Protein AF-A0A960H6G6-F1 (afdb_monomer_lite)

Secondary structure (DSSP, 8-state):
--HHHHHHHHHHHHHHHHHHHTS-HHHHS-HHHHHHHHHHTTSS-TTPPP-PPPGGGSPPGGGTTSTT----TTTS--

Foldseek 3Di:
DDPVVVVVVVVVVVV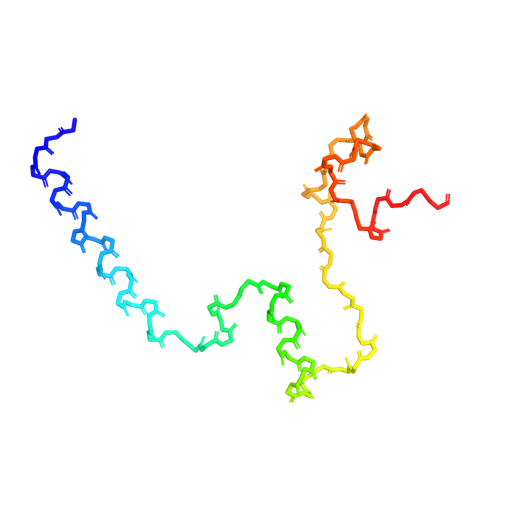VVVVVVPDDPLVNDDPQVSVVVCCVVVVDPVPPDGDDDDPVPFPDLVCNPPPVGDDPPVNDDD

Structure (mmCIF, N/CA/C/O backbone):
data_AF-A0A960H6G6-F1
#
_entry.id   AF-A0A960H6G6-F1
#
loop_
_atom_site.group_PDB
_atom_site.id
_atom_site.type_symbol
_atom_site.label_atom_id
_atom_site.label_alt_id
_atom_site.label_comp_id
_atom_site.label_asym_id
_atom_site.label_entity_id
_atom_site.label_seq_id
_atom_site.pdbx_PDB_ins_code
_atom_site.Cartn_x
_atom_site.Cartn_y
_atom_site.Cartn_z
_atom_site.occupancy
_atom_site.B_iso_or_equiv
_atom_site.auth_seq_id
_atom_site.auth_comp_id
_atom_site.auth_asym_id
_atom_site.auth_atom_id
_atom_site.pdbx_PDB_model_num
ATOM 1 N N . TRP A 1 1 ? 17.332 -7.119 -25.325 1.00 86.06 1 TRP A N 1
ATOM 2 C CA . TRP A 1 1 ? 17.870 -7.320 -23.964 1.00 86.06 1 TRP A CA 1
ATOM 3 C C . TRP A 1 1 ? 18.959 -8.381 -24.044 1.00 86.06 1 TRP A C 1
ATOM 5 O O . TRP A 1 1 ? 18.677 -9.433 -24.607 1.00 86.06 1 TRP A O 1
ATOM 15 N N . SER A 1 2 ? 20.193 -8.114 -23.601 1.00 98.00 2 SER A N 1
ATOM 16 C CA . SER A 1 2 ? 21.281 -9.105 -23.674 1.00 98.00 2 SER A CA 1
ATOM 17 C C . SER A 1 2 ? 21.205 -10.126 -22.529 1.00 98.00 2 SER A C 1
ATOM 19 O O . SER A 1 2 ? 20.534 -9.904 -21.518 1.00 98.00 2 SER A O 1
ATOM 21 N N . ALA A 1 3 ? 21.935 -11.240 -22.649 1.00 98.06 3 ALA A N 1
ATOM 22 C CA . ALA A 1 3 ? 22.051 -12.223 -21.567 1.00 98.06 3 ALA A CA 1
ATOM 23 C C . ALA A 1 3 ? 22.643 -11.610 -20.282 1.00 98.06 3 ALA A C 1
ATOM 25 O O . ALA A 1 3 ? 22.187 -11.910 -19.17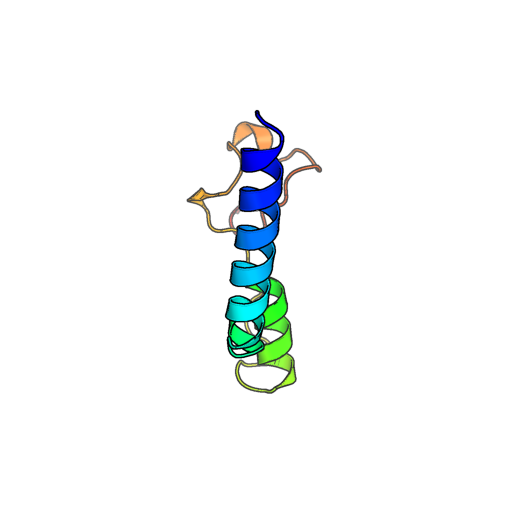5 1.00 98.06 3 ALA A O 1
ATOM 26 N N . ARG A 1 4 ? 23.620 -10.702 -20.431 1.00 97.94 4 ARG A N 1
ATOM 27 C CA . ARG A 1 4 ? 24.224 -9.965 -19.314 1.00 97.94 4 ARG A CA 1
ATOM 28 C C . ARG A 1 4 ? 23.189 -9.109 -18.598 1.00 97.94 4 ARG A C 1
ATOM 30 O O . ARG A 1 4 ? 23.118 -9.136 -17.372 1.00 97.94 4 ARG A O 1
ATOM 37 N N . ASP A 1 5 ? 22.373 -8.383 -19.348 1.00 98.44 5 ASP A N 1
ATOM 38 C CA . ASP A 1 5 ? 21.381 -7.497 -18.752 1.00 98.44 5 ASP A CA 1
ATOM 39 C C . ASP A 1 5 ? 20.301 -8.288 -17.992 1.00 98.44 5 ASP A C 1
ATOM 41 O O . ASP A 1 5 ? 19.894 -7.900 -16.897 1.00 98.44 5 ASP A O 1
ATOM 45 N N . ALA A 1 6 ? 19.875 -9.438 -18.530 1.00 98.25 6 ALA A N 1
ATOM 46 C CA . ALA A 1 6 ? 18.943 -10.330 -17.848 1.00 98.25 6 ALA A CA 1
ATOM 47 C C . ALA A 1 6 ? 19.541 -10.889 -16.544 1.00 98.25 6 ALA A C 1
ATOM 49 O O . ALA A 1 6 ? 18.845 -10.984 -15.528 1.00 98.25 6 ALA A O 1
ATOM 50 N N . TRP A 1 7 ? 20.834 -11.236 -16.543 1.00 98.31 7 TRP A N 1
ATOM 51 C CA . TRP A 1 7 ? 21.536 -11.667 -15.333 1.00 98.31 7 TRP A CA 1
ATOM 52 C C . TRP A 1 7 ? 21.602 -10.546 -14.290 1.00 98.31 7 TRP A C 1
ATOM 54 O O . TRP A 1 7 ? 21.235 -10.774 -13.134 1.00 98.31 7 TRP A O 1
ATOM 64 N N . LEU A 1 8 ? 21.991 -9.334 -14.701 1.00 98.62 8 LEU A N 1
ATOM 65 C CA . LEU A 1 8 ? 22.062 -8.158 -13.829 1.00 98.62 8 LEU A CA 1
ATOM 66 C C . LEU A 1 8 ? 20.701 -7.841 -13.208 1.00 98.62 8 LEU A C 1
ATOM 68 O O . LEU A 1 8 ? 20.606 -7.672 -11.995 1.00 98.62 8 LEU A O 1
ATOM 72 N N . HIS A 1 9 ? 19.634 -7.851 -14.007 1.00 98.38 9 HIS A N 1
ATOM 73 C CA . HIS A 1 9 ? 18.278 -7.600 -13.525 1.00 98.38 9 HIS A CA 1
ATOM 74 C C . HIS A 1 9 ? 17.839 -8.620 -12.464 1.00 98.38 9 HIS A C 1
ATOM 76 O O . HIS A 1 9 ? 17.270 -8.251 -11.435 1.00 98.38 9 HIS A O 1
ATOM 82 N N . ARG A 1 10 ? 18.160 -9.908 -12.655 1.00 98.31 10 ARG A N 1
ATOM 83 C CA . ARG A 1 10 ? 17.872 -10.947 -11.652 1.00 98.31 10 ARG A CA 1
ATOM 84 C C . ARG A 1 10 ? 18.659 -10.731 -10.358 1.00 98.31 10 ARG A C 1
ATOM 86 O O . ARG A 1 10 ? 18.086 -10.887 -9.281 1.00 98.31 10 ARG A O 1
ATOM 93 N N . ARG A 1 11 ? 19.948 -10.374 -10.441 1.00 98.56 11 ARG A N 1
ATOM 94 C CA . ARG A 1 11 ? 20.776 -10.076 -9.255 1.00 98.56 11 ARG A CA 1
ATOM 95 C C . ARG A 1 11 ? 20.260 -8.859 -8.503 1.00 98.56 11 ARG A C 1
ATOM 97 O O . ARG A 1 11 ? 20.109 -8.921 -7.287 1.00 98.56 11 ARG A O 1
ATOM 104 N N . PHE A 1 12 ? 19.911 -7.802 -9.226 1.00 98.56 12 PHE A N 1
ATOM 105 C CA . PHE A 1 12 ? 19.304 -6.613 -8.647 1.00 98.56 12 PHE A CA 1
ATOM 106 C C . PHE A 1 12 ? 18.001 -6.948 -7.910 1.00 98.56 12 PHE A C 1
ATOM 108 O O . PHE A 1 12 ? 17.867 -6.626 -6.732 1.00 98.56 12 PHE A O 1
ATOM 115 N N . GLY A 1 13 ? 17.081 -7.682 -8.548 1.00 98.44 13 GLY A N 1
ATOM 116 C CA . GLY A 1 13 ? 15.828 -8.104 -7.914 1.00 98.44 13 GLY A CA 1
ATOM 117 C C . GLY A 1 13 ? 16.039 -8.942 -6.647 1.00 98.44 13 GLY A C 1
ATOM 118 O O . GLY A 1 13 ? 15.326 -8.766 -5.660 1.00 98.44 13 GLY A O 1
ATOM 119 N N . GLN A 1 14 ? 17.057 -9.809 -6.625 1.00 98.44 14 GLN A N 1
ATOM 120 C CA . GLN A 1 14 ? 17.433 -10.554 -5.419 1.00 98.44 14 GLN A CA 1
ATOM 121 C C . GLN A 1 14 ? 17.964 -9.645 -4.306 1.00 98.44 14 GLN A C 1
ATOM 123 O O . GLN A 1 14 ? 17.583 -9.831 -3.149 1.00 98.44 14 GLN A O 1
ATOM 128 N N . GLY A 1 15 ? 18.793 -8.655 -4.648 1.00 98.56 15 GLY A N 1
ATOM 129 C CA . GLY A 1 15 ? 19.278 -7.649 -3.703 1.00 98.56 15 GLY A CA 1
ATOM 130 C C . GLY A 1 15 ? 18.134 -6.835 -3.098 1.00 98.56 15 GLY A C 1
ATOM 131 O O . GLY A 1 15 ? 18.030 -6.732 -1.877 1.00 98.56 15 GLY A O 1
ATOM 132 N N . VAL A 1 16 ? 17.211 -6.348 -3.936 1.00 97.69 16 VAL A N 1
ATOM 133 C CA . VAL A 1 16 ? 15.995 -5.648 -3.489 1.00 97.69 16 VAL A CA 1
ATOM 134 C C . VAL A 1 16 ? 15.161 -6.538 -2.562 1.00 97.69 16 VAL A C 1
ATOM 136 O O . VAL A 1 16 ? 14.766 -6.097 -1.484 1.00 97.69 16 VAL A O 1
ATOM 139 N N . ASN A 1 17 ? 14.937 -7.805 -2.920 1.00 96.44 17 ASN A N 1
ATOM 140 C CA . ASN A 1 17 ? 14.183 -8.741 -2.082 1.00 96.44 17 ASN A CA 1
ATOM 141 C C . ASN A 1 17 ? 14.838 -8.960 -0.707 1.00 96.44 17 ASN A C 1
ATOM 143 O O . ASN A 1 17 ? 14.144 -8.992 0.309 1.00 96.44 17 ASN A O 1
ATOM 147 N N . LEU A 1 18 ? 16.169 -9.087 -0.655 1.00 97.06 18 LEU A N 1
ATOM 148 C CA . LEU A 1 18 ? 16.902 -9.216 0.604 1.00 97.06 18 LEU A CA 1
ATOM 149 C C . LEU A 1 18 ? 16.770 -7.953 1.463 1.00 97.06 18 LEU A C 1
ATOM 151 O O . LEU A 1 18 ? 16.434 -8.059 2.641 1.00 97.06 18 LEU A O 1
ATOM 155 N N . ALA A 1 19 ? 16.954 -6.772 0.869 1.00 96.19 19 ALA A N 1
ATOM 156 C CA . ALA A 1 19 ? 16.789 -5.500 1.568 1.00 96.19 19 ALA A CA 1
ATOM 157 C C . ALA A 1 19 ? 15.371 -5.352 2.146 1.00 96.19 19 ALA A C 1
ATOM 159 O O . ALA A 1 19 ? 15.204 -4.960 3.302 1.00 96.19 19 ALA A O 1
ATOM 160 N N . PHE A 1 20 ? 14.339 -5.750 1.394 1.00 94.81 20 PHE A N 1
ATOM 161 C CA . PHE A 1 20 ? 12.960 -5.709 1.875 1.00 94.81 20 PHE A CA 1
ATOM 162 C C . PHE A 1 20 ? 12.733 -6.598 3.099 1.00 94.81 20 PHE A C 1
ATOM 164 O O . PHE A 1 20 ? 11.942 -6.215 3.953 1.00 94.81 20 PHE A O 1
ATOM 171 N N . LYS A 1 21 ? 13.427 -7.733 3.257 1.00 94.31 21 LYS A N 1
ATOM 172 C CA . LYS A 1 21 ? 13.276 -8.593 4.450 1.00 94.31 21 LYS A CA 1
ATOM 173 C C . LYS A 1 21 ? 13.678 -7.898 5.754 1.00 94.31 21 LYS A C 1
ATOM 175 O O . LYS A 1 21 ? 13.143 -8.262 6.799 1.00 94.31 21 LYS A O 1
ATOM 180 N N . LEU A 1 22 ? 14.551 -6.892 5.689 1.00 96.25 22 LEU A N 1
ATOM 181 C CA . LEU A 1 22 ? 14.991 -6.109 6.849 1.00 96.25 22 LEU A CA 1
ATOM 182 C C . LEU A 1 22 ? 13.941 -5.086 7.310 1.00 96.25 22 LEU A C 1
ATOM 184 O O . LEU A 1 22 ? 14.027 -4.563 8.419 1.00 96.25 22 LEU A O 1
ATOM 188 N N . LEU A 1 23 ? 12.928 -4.792 6.486 1.00 95.25 23 LEU A N 1
ATOM 189 C CA . LEU A 1 23 ? 11.872 -3.860 6.866 1.00 95.25 23 LEU A CA 1
ATOM 190 C C . LEU A 1 23 ? 10.938 -4.481 7.919 1.00 95.25 23 LEU A C 1
ATOM 192 O O . LEU A 1 23 ? 10.522 -5.643 7.775 1.00 95.25 23 LEU A O 1
ATOM 196 N N . PRO A 1 24 ? 10.493 -3.691 8.921 1.00 95.06 24 PRO A N 1
ATOM 197 C CA . PRO A 1 24 ? 9.509 -4.144 9.894 1.00 95.06 24 PRO A CA 1
ATOM 198 C C . PRO A 1 24 ? 8.288 -4.749 9.201 1.00 95.06 24 PRO A C 1
ATOM 200 O O . PRO A 1 24 ? 7.757 -4.159 8.254 1.00 95.06 24 PRO A O 1
ATOM 203 N N . ARG A 1 25 ? 7.811 -5.902 9.692 1.00 92.94 25 ARG A N 1
ATOM 204 C CA . ARG A 1 25 ? 6.672 -6.651 9.120 1.00 92.94 25 ARG A CA 1
ATOM 205 C C . ARG A 1 25 ? 5.503 -5.731 8.764 1.00 92.94 25 ARG A C 1
ATOM 207 O O . ARG A 1 25 ? 5.003 -5.780 7.644 1.00 92.94 25 ARG A O 1
ATOM 214 N N . ARG A 1 26 ? 5.143 -4.831 9.681 1.00 95.06 26 ARG A N 1
ATOM 215 C CA . ARG A 1 26 ? 4.059 -3.860 9.501 1.00 95.06 26 ARG A CA 1
ATOM 216 C C . ARG A 1 26 ? 4.237 -2.968 8.263 1.00 95.06 26 ARG A C 1
ATOM 218 O O . ARG A 1 26 ? 3.270 -2.725 7.547 1.00 95.06 26 ARG A O 1
ATOM 225 N N . ARG A 1 27 ? 5.456 -2.495 7.968 1.00 94.06 27 ARG A N 1
ATOM 226 C CA . ARG A 1 27 ? 5.726 -1.608 6.816 1.00 94.06 27 ARG A CA 1
ATOM 227 C C . ARG A 1 27 ? 5.651 -2.331 5.473 1.00 94.06 27 ARG A C 1
ATOM 229 O O . ARG A 1 27 ? 5.361 -1.690 4.470 1.00 94.06 27 ARG A O 1
ATOM 236 N N . ARG A 1 28 ? 5.855 -3.650 5.463 1.00 94.50 28 ARG A N 1
ATOM 237 C CA . ARG A 1 28 ? 5.756 -4.492 4.260 1.00 94.50 28 ARG A CA 1
ATOM 238 C C . ARG A 1 28 ? 4.316 -4.815 3.863 1.00 94.50 28 ARG A C 1
ATOM 240 O O . ARG A 1 28 ? 4.079 -5.274 2.753 1.00 94.50 28 ARG A O 1
ATOM 247 N N . MET A 1 29 ? 3.353 -4.601 4.758 1.00 95.31 29 MET A N 1
ATOM 248 C CA . MET A 1 29 ? 1.947 -4.904 4.499 1.00 95.31 29 MET A CA 1
ATOM 249 C C . MET A 1 29 ? 1.302 -3.844 3.605 1.00 95.31 29 MET A C 1
ATOM 251 O O . MET A 1 29 ? 1.482 -2.643 3.833 1.00 95.31 29 MET A O 1
ATOM 255 N N . HIS A 1 30 ? 0.473 -4.291 2.658 1.00 93.19 30 HIS A N 1
ATOM 256 C CA . HIS A 1 30 ? -0.459 -3.431 1.927 1.00 93.19 30 HIS A CA 1
ATOM 257 C C . HIS A 1 30 ? -1.357 -2.655 2.917 1.00 93.19 30 HIS A C 1
ATOM 259 O O . HIS A 1 30 ? -1.749 -3.244 3.930 1.00 93.19 30 HIS A O 1
ATOM 265 N N . PRO A 1 31 ? -1.734 -1.384 2.660 1.00 91.75 31 PRO A N 1
ATOM 266 C CA . PRO A 1 31 ? -2.498 -0.565 3.608 1.00 91.75 31 PRO A CA 1
ATOM 267 C C . PRO A 1 31 ? -3.742 -1.245 4.200 1.00 91.75 31 PRO A C 1
ATOM 269 O O . PRO A 1 31 ? -3.946 -1.187 5.408 1.00 91.75 31 PRO A O 1
ATOM 272 N N . ARG A 1 32 ? -4.526 -1.966 3.385 1.00 91.88 32 ARG A N 1
ATOM 273 C CA . ARG A 1 32 ? -5.705 -2.713 3.873 1.00 91.88 32 ARG A CA 1
ATOM 274 C C . ARG A 1 32 ? -5.342 -3.866 4.817 1.00 91.88 32 ARG A C 1
ATOM 276 O O . ARG A 1 32 ? -5.959 -4.011 5.865 1.00 91.88 32 ARG A O 1
ATOM 283 N N . ALA A 1 33 ? -4.315 -4.650 4.479 1.00 95.19 33 ALA A N 1
ATOM 284 C CA . ALA A 1 33 ? -3.846 -5.745 5.330 1.00 95.19 33 ALA A CA 1
ATOM 285 C C . ALA A 1 33 ? -3.259 -5.214 6.646 1.00 95.19 33 ALA A C 1
ATOM 287 O O . ALA A 1 33 ? -3.521 -5.759 7.714 1.00 95.19 33 ALA A O 1
ATOM 288 N N . ARG A 1 34 ? -2.517 -4.103 6.572 1.00 96.56 34 ARG A N 1
ATOM 289 C CA . ARG A 1 34 ? -1.973 -3.405 7.738 1.00 96.56 34 ARG A CA 1
ATOM 290 C C . ARG A 1 34 ? -3.074 -2.905 8.667 1.00 96.56 34 ARG A C 1
ATOM 292 O O . ARG A 1 34 ? -2.948 -3.081 9.866 1.00 96.56 34 ARG A O 1
ATOM 299 N N . ALA A 1 35 ? -4.150 -2.332 8.125 1.00 95.25 35 ALA A N 1
ATOM 300 C CA . ALA A 1 35 ? -5.285 -1.874 8.923 1.00 95.25 35 ALA A CA 1
ATO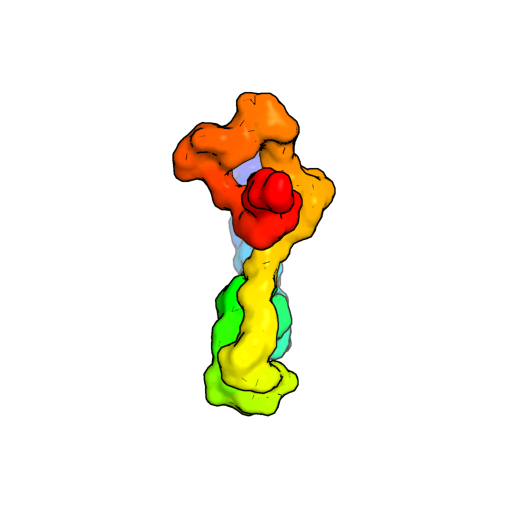M 301 C C . ALA A 1 35 ? -5.983 -3.029 9.662 1.00 95.25 35 ALA A C 1
ATOM 303 O O . ALA A 1 35 ? -6.355 -2.880 10.822 1.00 95.25 35 ALA A O 1
ATOM 304 N N . GLY A 1 36 ? -6.135 -4.194 9.022 1.00 94.81 36 GLY A N 1
ATOM 305 C CA . GLY A 1 36 ? -6.635 -5.401 9.692 1.00 94.81 36 GLY A CA 1
ATOM 306 C C . GLY A 1 36 ? -5.699 -5.876 10.808 1.00 94.81 36 GLY A C 1
ATOM 307 O O . GLY A 1 36 ? -6.143 -6.120 11.926 1.00 94.81 36 GLY A O 1
ATOM 308 N N . TRP A 1 37 ? -4.397 -5.932 10.522 1.00 96.25 37 TRP A N 1
ATOM 309 C CA . TRP A 1 37 ? -3.358 -6.307 11.485 1.00 96.25 37 TRP A CA 1
ATOM 310 C C . TRP A 1 37 ? -3.301 -5.364 12.694 1.00 96.25 37 TRP A C 1
ATOM 312 O O . TRP A 1 37 ? -3.265 -5.814 13.832 1.00 96.25 37 TRP A O 1
ATOM 322 N N . ASP A 1 38 ? -3.341 -4.053 12.456 1.00 96.94 38 ASP A N 1
A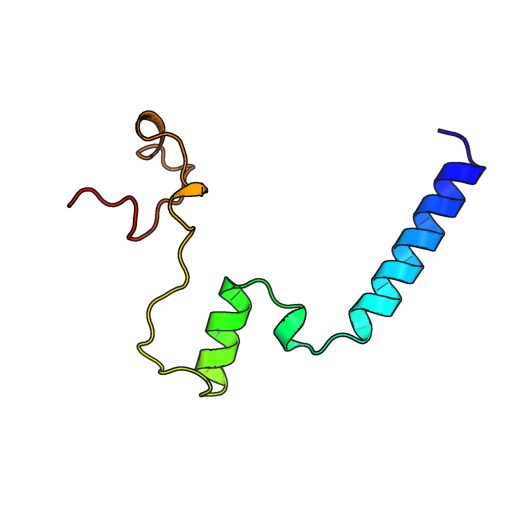TOM 323 C CA . ASP A 1 38 ? -3.329 -3.038 13.509 1.00 96.94 38 ASP A CA 1
ATOM 324 C C . ASP A 1 38 ? -4.557 -3.133 14.412 1.00 96.94 38 ASP A C 1
ATOM 326 O O . ASP A 1 38 ? -4.433 -2.916 15.612 1.00 96.94 38 ASP A O 1
ATOM 330 N N . ARG A 1 39 ? -5.718 -3.499 13.862 1.00 96.75 39 ARG A N 1
ATOM 331 C CA . ARG A 1 39 ? -6.932 -3.749 14.645 1.00 96.75 39 ARG A CA 1
ATOM 332 C C . ARG A 1 39 ? -6.791 -4.993 15.519 1.00 96.75 39 ARG A C 1
ATOM 334 O O . ARG A 1 39 ? -7.096 -4.939 16.702 1.00 96.75 39 ARG A O 1
ATOM 341 N N . ALA A 1 40 ? -6.296 -6.092 14.948 1.00 95.88 40 ALA A N 1
ATOM 342 C CA . ALA A 1 40 ? -6.087 -7.340 15.680 1.00 95.88 40 ALA A CA 1
ATOM 343 C C . ALA A 1 40 ? -5.060 -7.192 16.818 1.00 95.88 40 ALA A C 1
ATOM 345 O O . ALA A 1 40 ? -5.205 -7.817 17.861 1.00 95.88 40 ALA A O 1
ATOM 346 N N . GLU A 1 41 ? -4.046 -6.342 16.638 1.00 96.56 41 GLU A N 1
ATOM 347 C CA . GLU A 1 41 ? -3.046 -6.029 17.667 1.00 96.56 41 GLU A CA 1
ATOM 348 C C . GLU A 1 41 ? -3.434 -4.841 18.570 1.00 96.56 41 GLU A C 1
ATOM 350 O O . GLU A 1 41 ? -2.610 -4.385 19.360 1.00 96.56 41 GLU A O 1
ATOM 355 N N . GLY A 1 42 ? -4.653 -4.302 18.446 1.00 96.88 42 GLY A N 1
ATOM 356 C CA . GLY A 1 42 ? -5.157 -3.228 19.310 1.00 96.88 42 GLY A CA 1
ATOM 357 C C . GLY A 1 42 ? -4.505 -1.854 19.105 1.00 96.88 42 GLY A C 1
ATOM 358 O O . GLY A 1 42 ? -4.651 -0.974 19.947 1.00 96.88 42 GLY A O 1
ATOM 359 N N . ARG A 1 43 ? -3.791 -1.630 17.993 1.00 96.62 43 ARG A N 1
ATOM 360 C CA . ARG A 1 43 ? -3.216 -0.313 17.650 1.00 96.62 43 ARG A CA 1
ATOM 361 C C . ARG A 1 43 ? -4.255 0.693 17.168 1.00 96.62 43 ARG A C 1
ATOM 363 O O . ARG A 1 43 ? -3.997 1.892 17.211 1.00 96.62 43 ARG A O 1
ATOM 370 N N . ILE A 1 44 ? -5.375 0.205 16.642 1.00 96.75 44 ILE A N 1
ATOM 371 C CA . ILE A 1 44 ? -6.540 1.013 16.278 1.00 96.75 44 ILE A CA 1
ATOM 372 C C . ILE A 1 44 ? -7.805 0.364 16.853 1.00 96.75 44 ILE A C 1
ATOM 374 O O . ILE A 1 44 ? -7.814 -0.860 17.022 1.00 96.75 44 ILE A O 1
ATOM 378 N N . PRO A 1 45 ? -8.870 1.144 17.115 1.00 96.81 45 PRO A N 1
ATOM 379 C CA . PRO A 1 45 ? -10.137 0.607 17.600 1.00 96.81 45 PRO A CA 1
ATOM 380 C C . PRO A 1 45 ? -10.719 -0.491 16.698 1.00 96.81 45 PRO A C 1
ATOM 382 O O . PRO A 1 45 ? -10.557 -0.468 15.472 1.00 96.81 45 PRO A O 1
ATOM 385 N N . ALA A 1 46 ? -11.427 -1.448 17.305 1.00 94.25 46 ALA A N 1
ATOM 386 C CA . ALA A 1 46 ? -12.093 -2.541 16.592 1.00 94.25 46 ALA A CA 1
ATOM 387 C C . ALA A 1 46 ? -13.124 -2.032 15.569 1.00 94.25 46 ALA A C 1
ATOM 389 O O . ALA A 1 46 ? -13.258 -2.590 14.480 1.00 94.25 46 ALA A O 1
ATOM 390 N N . ASP A 1 47 ? -13.778 -0.924 15.890 1.00 94.12 47 ASP A N 1
ATOM 391 C CA . ASP A 1 47 ? -14.792 -0.227 15.103 1.00 94.12 47 ASP A CA 1
ATOM 392 C C . ASP A 1 47 ? -14.217 0.867 14.189 1.00 94.12 47 ASP A C 1
ATOM 394 O O . ASP A 1 47 ? -14.969 1.556 13.500 1.00 94.12 47 ASP A O 1
ATOM 398 N N . ALA A 1 48 ? -12.887 1.019 14.125 1.00 93.25 48 ALA A N 1
ATOM 399 C CA . ALA A 1 48 ? -12.266 1.988 13.231 1.00 93.25 48 ALA A CA 1
ATOM 400 C C . ALA A 1 48 ? -12.741 1.772 11.776 1.00 93.25 48 ALA A C 1
ATOM 402 O O . ALA A 1 48 ? -12.835 0.619 11.333 1.00 93.25 48 ALA A O 1
ATOM 403 N N . PRO A 1 49 ? -12.990 2.838 10.993 1.00 90.75 49 PRO A N 1
ATOM 404 C CA . PRO A 1 49 ? -13.427 2.703 9.607 1.00 90.75 49 PRO A CA 1
ATOM 405 C C . PRO A 1 49 ? -12.459 1.884 8.743 1.00 90.75 49 PRO A C 1
ATOM 407 O O . PRO A 1 49 ? -11.242 1.864 8.959 1.00 90.75 49 PRO A O 1
ATOM 410 N N . LEU A 1 50 ? -12.994 1.209 7.722 1.00 88.81 50 LEU A N 1
ATOM 411 C CA . LEU A 1 50 ? -12.176 0.482 6.754 1.00 88.81 50 LEU A CA 1
ATOM 412 C C . LEU A 1 50 ? -11.393 1.445 5.852 1.00 88.81 50 LEU A C 1
ATOM 414 O O . LEU A 1 50 ? -11.863 2.513 5.464 1.00 88.81 50 LEU A O 1
ATOM 418 N N . VAL A 1 51 ? -10.182 1.034 5.469 1.00 89.38 51 VAL A N 1
ATOM 419 C CA . VAL A 1 51 ? -9.363 1.791 4.517 1.00 89.38 51 VAL A CA 1
ATOM 420 C C . VAL A 1 51 ? -9.916 1.600 3.104 1.00 89.38 51 VAL A C 1
ATOM 422 O O . VAL A 1 51 ? -9.767 0.532 2.499 1.00 89.38 51 VAL A O 1
ATOM 425 N N . HIS A 1 52 ? -10.512 2.659 2.562 1.00 87.50 52 HIS A N 1
ATOM 426 C CA . HIS A 1 52 ? -11.036 2.704 1.198 1.00 87.50 52 HIS A CA 1
ATOM 427 C C . HIS A 1 52 ? -10.040 3.317 0.205 1.00 87.50 52 HIS A C 1
ATOM 429 O O . HIS A 1 52 ? -9.051 3.951 0.576 1.00 87.50 52 HIS A O 1
ATOM 435 N N . THR A 1 53 ? -10.297 3.095 -1.085 1.00 85.12 53 THR A N 1
ATOM 436 C CA . THR A 1 53 ? -9.562 3.751 -2.171 1.00 85.12 53 THR A CA 1
ATOM 437 C C . THR A 1 53 ? -9.784 5.268 -2.085 1.00 85.12 53 THR A C 1
ATOM 439 O O . THR A 1 53 ? -10.932 5.693 -1.957 1.00 85.12 53 THR A O 1
ATOM 442 N N . PRO A 1 54 ? -8.730 6.103 -2.140 1.00 85.00 54 PRO A N 1
ATOM 443 C CA . PRO A 1 54 ? -8.897 7.552 -2.107 1.00 85.00 54 PRO A CA 1
ATOM 444 C C . PRO A 1 54 ? -9.583 8.055 -3.381 1.00 85.00 54 PRO A C 1
ATOM 446 O O . PRO A 1 54 ? -9.391 7.483 -4.453 1.00 85.00 54 PRO A O 1
ATOM 449 N N . ALA A 1 55 ? -10.300 9.178 -3.278 1.00 87.12 55 ALA A N 1
ATOM 450 C CA . ALA A 1 55 ? -11.101 9.741 -4.370 1.00 87.12 55 ALA A CA 1
ATOM 451 C C . ALA A 1 55 ? -10.324 9.919 -5.690 1.00 87.12 55 ALA A C 1
ATOM 453 O O . ALA A 1 55 ? -10.845 9.617 -6.758 1.00 87.12 55 ALA A O 1
ATOM 454 N N . ARG A 1 56 ? -9.052 10.332 -5.615 1.00 88.50 56 ARG A N 1
ATOM 455 C CA . ARG A 1 56 ? -8.168 10.513 -6.784 1.00 88.50 56 ARG A CA 1
ATOM 456 C C . ARG A 1 56 ? -7.847 9.229 -7.562 1.00 88.50 56 ARG A C 1
ATOM 458 O O . ARG A 1 56 ? -7.417 9.314 -8.702 1.00 88.50 56 ARG A O 1
ATOM 465 N N . ASN A 1 57 ? -8.019 8.063 -6.940 1.00 89.75 57 ASN A N 1
ATOM 466 C CA . ASN A 1 57 ? -7.780 6.755 -7.552 1.00 89.75 57 ASN A CA 1
ATOM 467 C C . ASN A 1 57 ? -9.100 6.056 -7.921 1.00 89.75 57 ASN A C 1
ATOM 469 O O . ASN A 1 57 ? -9.077 4.886 -8.303 1.00 89.75 57 ASN A O 1
ATOM 473 N N . LEU A 1 58 ? -10.245 6.724 -7.743 1.00 89.38 58 LEU A N 1
ATOM 474 C CA . LEU A 1 58 ? -11.524 6.186 -8.184 1.00 89.38 58 LEU A CA 1
ATOM 475 C C . LEU A 1 58 ? -11.597 6.202 -9.714 1.00 89.38 58 LEU A C 1
ATOM 477 O O . LEU A 1 58 ? -11.006 7.083 -10.346 1.00 89.38 58 LEU A O 1
ATOM 481 N N . PRO A 1 59 ? -12.361 5.276 -10.310 1.00 90.50 59 PRO A N 1
ATOM 482 C CA . PRO A 1 59 ? -12.630 5.331 -11.732 1.00 90.50 59 PRO A CA 1
ATOM 483 C C . PRO A 1 59 ? -13.365 6.630 -12.100 1.00 90.50 59 PRO A C 1
ATOM 485 O O . PRO A 1 59 ? -13.981 7.274 -11.226 1.00 90.50 59 PRO A O 1
ATOM 488 N N . PRO A 1 60 ? -13.328 7.014 -13.391 1.00 90.69 60 PRO A N 1
ATOM 489 C CA . PRO A 1 60 ? -14.161 8.089 -13.915 1.00 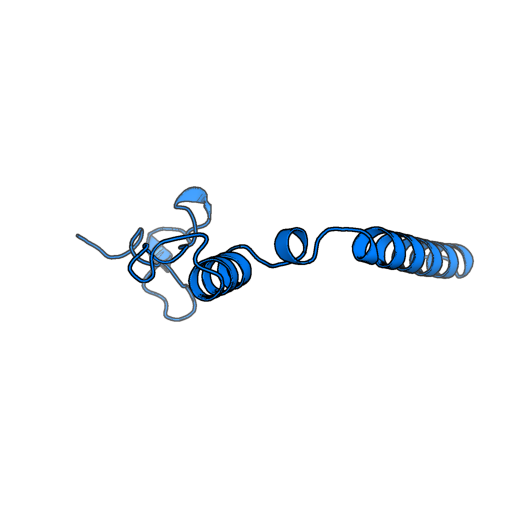90.69 60 PRO A CA 1
ATOM 490 C C . PRO A 1 60 ? -15.616 7.903 -13.483 1.00 90.69 60 PRO A C 1
ATOM 492 O O . PRO A 1 60 ? -16.084 6.771 -13.383 1.00 90.69 60 PRO A O 1
ATOM 495 N N . ILE A 1 61 ? -16.329 9.003 -13.219 1.00 89.25 61 ILE A N 1
ATOM 496 C CA . ILE A 1 61 ? -17.697 8.964 -12.666 1.00 89.25 61 ILE A CA 1
ATOM 497 C C . ILE A 1 61 ? -18.610 8.062 -13.505 1.00 89.25 61 ILE A C 1
ATOM 499 O O . ILE A 1 61 ? -19.306 7.224 -12.948 1.00 89.25 61 ILE A O 1
ATOM 503 N N . THR A 1 62 ? -18.519 8.166 -14.831 1.00 91.44 62 THR A N 1
ATOM 504 C CA . THR A 1 62 ? -19.301 7.382 -15.800 1.00 91.44 62 THR A CA 1
ATOM 505 C C . THR A 1 62 ? -19.034 5.877 -15.764 1.00 91.44 62 THR A C 1
ATOM 507 O O . THR A 1 62 ? -19.773 5.108 -16.369 1.00 91.44 62 THR A O 1
ATOM 510 N N . GLU A 1 63 ? -17.978 5.436 -15.084 1.00 91.00 63 GLU A N 1
ATOM 511 C CA . GLU A 1 63 ? -17.6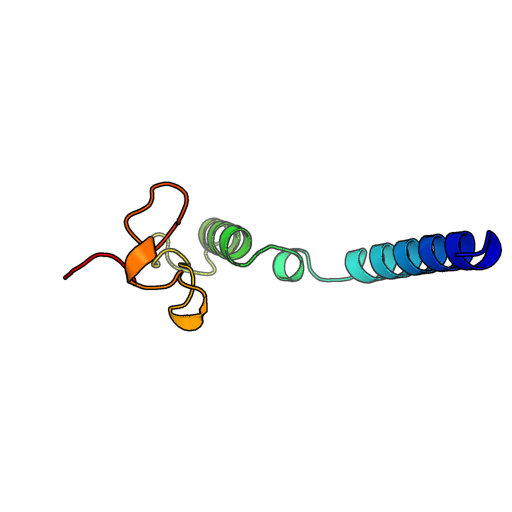34 4.024 -14.965 1.00 91.00 63 GLU A CA 1
ATOM 512 C C . GLU A 1 63 ? -17.918 3.436 -13.585 1.00 91.00 63 GLU A C 1
ATOM 514 O O . GLU A 1 63 ? -17.854 2.220 -13.432 1.00 91.00 63 GLU A O 1
ATOM 519 N N . ARG A 1 64 ? -18.221 4.255 -12.574 1.00 88.44 64 ARG A N 1
ATOM 520 C CA . ARG A 1 64 ? -18.277 3.818 -11.167 1.00 88.44 64 ARG A CA 1
ATOM 521 C C . ARG A 1 64 ? -19.323 2.747 -10.880 1.00 88.44 64 ARG A C 1
ATOM 523 O O . ARG A 1 64 ? -19.107 1.947 -9.977 1.00 88.44 64 ARG A O 1
ATOM 530 N N . ASP A 1 65 ? -20.380 2.698 -11.682 1.00 86.62 65 ASP A N 1
ATOM 531 C CA . ASP A 1 65 ? -21.468 1.728 -11.536 1.00 86.62 65 ASP A CA 1
ATOM 532 C C . ASP A 1 65 ? -21.141 0.359 -12.158 1.00 86.62 65 ASP A C 1
ATOM 534 O O . ASP A 1 65 ? -21.894 -0.604 -12.001 1.00 86.62 65 ASP A O 1
ATOM 538 N N . LYS A 1 66 ? -20.007 0.224 -12.863 1.00 88.12 66 LYS A N 1
ATOM 539 C CA . LYS A 1 66 ? -19.574 -1.069 -13.406 1.00 88.12 66 LYS A CA 1
ATOM 540 C C . LYS A 1 66 ? -19.089 -1.960 -12.258 1.00 88.12 66 LYS A C 1
ATOM 542 O O . LYS A 1 66 ? -18.163 -1.596 -11.540 1.00 88.12 66 LYS A O 1
ATOM 547 N N . GLY A 1 67 ? -19.608 -3.186 -12.161 1.00 85.62 67 GLY A N 1
ATOM 548 C CA . GLY A 1 67 ? -19.252 -4.140 -11.094 1.00 85.62 67 GLY A CA 1
ATOM 549 C C . GLY A 1 67 ? -17.772 -4.555 -11.023 1.00 85.62 67 GLY A C 1
ATOM 550 O O . GLY A 1 67 ? -17.347 -5.151 -10.038 1.00 85.62 67 GLY A O 1
ATOM 551 N N . ILE A 1 68 ? -16.968 -4.223 -12.038 1.00 89.81 68 ILE A N 1
ATOM 552 C CA . ILE A 1 68 ? -15.507 -4.407 -12.029 1.00 89.81 68 ILE A CA 1
ATOM 553 C C . ILE A 1 68 ? -14.783 -3.401 -11.121 1.00 89.81 68 ILE A C 1
ATOM 555 O O . ILE A 1 68 ? -13.624 -3.609 -10.763 1.00 89.81 68 ILE A O 1
ATOM 559 N N . HIS A 1 69 ? -15.447 -2.299 -10.771 1.00 88.75 69 HIS A N 1
ATOM 560 C CA . HIS A 1 69 ? -14.852 -1.177 -10.067 1.00 88.75 69 HIS A CA 1
ATOM 561 C C . HIS A 1 69 ? -15.274 -1.163 -8.600 1.00 88.75 69 HIS A C 1
ATOM 563 O O . HIS A 1 69 ? -16.452 -1.123 -8.259 1.00 88.75 69 HIS A O 1
ATOM 569 N N . TYR A 1 70 ? -14.288 -1.137 -7.705 1.00 84.06 70 TYR A N 1
ATOM 570 C CA . TYR A 1 70 ? -14.530 -0.925 -6.282 1.00 84.06 70 TYR A CA 1
ATOM 571 C C . TYR A 1 70 ? -14.454 0.565 -5.945 1.00 84.06 70 TYR A C 1
ATOM 573 O O . TYR A 1 70 ? -13.374 1.162 -5.978 1.00 84.06 70 TYR A O 1
ATOM 581 N N . VAL A 1 71 ? -15.587 1.151 -5.559 1.00 81.69 71 VAL A N 1
ATOM 582 C CA . VAL A 1 71 ? -15.699 2.588 -5.265 1.00 81.69 71 VAL A CA 1
ATOM 583 C C . VAL A 1 71 ? -15.736 2.939 -3.771 1.00 81.69 71 VAL A C 1
ATOM 585 O O . VAL A 1 71 ? -15.432 4.073 -3.399 1.00 81.69 71 VAL A O 1
ATOM 588 N N . GLY A 1 72 ? -15.989 1.960 -2.892 1.00 76.69 72 GLY A N 1
ATOM 589 C CA . GLY A 1 72 ? -16.056 2.163 -1.437 1.00 76.69 72 GLY A CA 1
ATOM 590 C C . GLY A 1 72 ? -17.053 3.256 -1.015 1.00 76.69 72 GLY A C 1
ATOM 591 O O . GLY A 1 72 ? -17.873 3.706 -1.810 1.00 76.69 72 GLY A O 1
ATOM 592 N N . ALA A 1 73 ? -16.958 3.731 0.232 1.00 73.19 73 ALA A N 1
ATOM 593 C CA . ALA A 1 73 ? -17.868 4.761 0.755 1.00 73.19 73 ALA A CA 1
ATOM 594 C C . ALA A 1 73 ? -17.784 6.110 0.006 1.00 73.19 73 ALA A C 1
ATOM 596 O O . ALA A 1 73 ? -18.733 6.884 0.010 1.00 73.19 73 ALA A O 1
ATOM 597 N N . ALA A 1 74 ? -16.657 6.398 -0.652 1.00 68.31 74 ALA A N 1
ATOM 598 C CA . ALA A 1 74 ? -16.434 7.655 -1.367 1.00 68.31 74 ALA A CA 1
ATOM 599 C C . ALA A 1 74 ? -17.111 7.722 -2.749 1.00 68.31 74 ALA A C 1
ATOM 601 O O . ALA A 1 74 ? -17.149 8.799 -3.344 1.00 68.31 74 ALA A O 1
ATOM 602 N N . GLY A 1 75 ? -17.598 6.597 -3.282 1.00 61.03 75 GLY A N 1
ATOM 603 C CA . GLY A 1 75 ? -18.316 6.569 -4.557 1.00 61.03 75 GLY A CA 1
ATOM 604 C C . GLY A 1 75 ? -19.734 6.015 -4.482 1.00 61.03 75 GLY A C 1
ATOM 605 O O . GLY A 1 75 ? -20.343 5.870 -5.534 1.00 61.03 75 GLY A O 1
ATOM 606 N N . SER A 1 76 ? -20.269 5.756 -3.282 1.00 57.91 76 SER A N 1
ATOM 607 C CA . SER A 1 76 ? -21.720 5.631 -3.114 1.00 57.91 76 SER A CA 1
ATOM 608 C C . SER A 1 76 ? -22.372 6.983 -3.421 1.00 57.91 76 SER A C 1
ATOM 610 O O . SER A 1 76 ? -21.922 7.990 -2.859 1.00 57.91 76 SER A O 1
ATOM 612 N N . PRO A 1 77 ? -23.410 7.042 -4.275 1.00 55.12 77 PRO A N 1
ATOM 613 C CA . PRO A 1 77 ? -24.244 8.233 -4.349 1.00 55.12 77 PRO A CA 1
ATOM 614 C C . PRO A 1 77 ? -24.821 8.492 -2.949 1.00 55.12 77 PRO A C 1
ATOM 616 O O . PRO A 1 77 ? -25.260 7.554 -2.280 1.00 55.12 77 PRO A O 1
ATOM 619 N N . ARG A 1 78 ? -24.710 9.738 -2.476 1.00 52.03 78 ARG A N 1
ATOM 620 C CA . ARG A 1 78 ? -25.457 10.187 -1.296 1.00 52.03 78 ARG A CA 1
ATOM 621 C C . ARG A 1 78 ? -26.925 10.325 -1.651 1.00 52.03 78 ARG A C 1
ATOM 623 O O . ARG A 1 78 ? -27.184 10.758 -2.796 1.00 52.03 78 ARG A O 1
#

pLDDT: mean 90.76, std 9.88, range [52.03, 98.62]

Sequence (78 aa):
WSARDAWLHRRFGQGVNLAFKLLPRRRRMHPRARAGWDRAEGRIPADAPLVHTPARNLPPITERDKGIHYVGAAGSPR

Radius of gyration: 19.26 Å; chains: 1; bounding box: 50×23×43 Å